Protein AF-A0A520HGW9-F1 (afdb_monomer_lite)

Foldseek 3Di:
DFDFPLVAAEEAEDQDDVVQAWAAPFQLERYTYHHPVQVVQAVLRVVQRVLSVLRHAADPQQECEPVPQAASPRDQQRFYQLVQWPHSPDPQRPVVRGNTGDSNRHDHDPVSVVSSVCVPFDDDPNDTHGGDYDRDDDDDNVVD

pLDDT: mean 91.04, std 9.08, range [51.09, 98.56]

Secondary structure (DSSP, 8-state):
-----TT--EEEEES--GGG--EESSTT-SEEEEEHHHHHH-HHHHHHHHHHHTTPPPPS--B-TTS-SPBTT--TT-B--GGGBSSTTSPTT-TTTT-SB-GGG-B--HHHHHHTTGGG--EETTEE--S---------TT--

Structure (mmCIF, N/CA/C/O backbone):
data_AF-A0A520HGW9-F1
#
_entry.id   AF-A0A520HGW9-F1
#
loop_
_atom_site.group_PDB
_atom_site.id
_atom_site.type_symbol
_atom_site.label_atom_id
_atom_site.label_alt_id
_atom_site.label_comp_id
_atom_site.label_asym_id
_atom_site.label_entity_id
_atom_site.label_seq_id
_atom_site.pdbx_PDB_ins_code
_atom_site.Cartn_x
_atom_site.Cartn_y
_atom_site.Cartn_z
_atom_site.occupancy
_atom_site.B_iso_or_equiv
_atom_site.auth_seq_id
_atom_site.auth_comp_id
_atom_site.auth_asym_id
_atom_site.auth_atom_id
_atom_site.pdbx_PDB_model_num
ATOM 1 N N . MET A 1 1 ? -1.709 7.549 28.392 1.00 51.09 1 MET A N 1
ATOM 2 C CA . MET A 1 1 ? -3.046 7.658 27.777 1.00 51.09 1 MET A CA 1
ATOM 3 C C . MET A 1 1 ? -2.999 6.753 26.566 1.00 51.09 1 MET A C 1
ATOM 5 O O . MET A 1 1 ? -2.109 6.957 25.753 1.00 51.09 1 MET A O 1
ATOM 9 N N . PHE A 1 2 ? -3.803 5.692 26.531 1.00 63.84 2 PHE A N 1
ATOM 10 C CA . PHE A 1 2 ? -3.874 4.838 25.346 1.00 63.84 2 PHE A CA 1
ATOM 11 C C . PHE A 1 2 ? -4.707 5.552 24.291 1.00 63.84 2 PHE A C 1
ATOM 13 O O . PHE A 1 2 ? -5.631 6.290 24.632 1.00 63.84 2 PHE A O 1
ATOM 20 N N . LEU A 1 3 ? -4.324 5.385 23.036 1.00 70.56 3 LEU A N 1
ATOM 21 C CA . LEU A 1 3 ? -5.049 5.922 21.907 1.00 70.56 3 LEU A CA 1
ATOM 22 C C . LEU A 1 3 ? -6.032 4.857 21.410 1.00 70.56 3 LEU A C 1
ATOM 24 O O . LEU A 1 3 ? -5.671 4.008 20.601 1.00 70.56 3 LEU A O 1
ATOM 28 N N . ASP A 1 4 ? -7.254 4.901 21.931 1.00 77.69 4 ASP A N 1
ATOM 29 C CA . ASP A 1 4 ? -8.316 3.914 21.699 1.00 77.69 4 ASP A CA 1
ATOM 30 C C . ASP A 1 4 ? -9.552 4.498 20.988 1.00 77.69 4 ASP A C 1
ATOM 32 O O . ASP A 1 4 ? -10.598 3.853 20.910 1.00 77.69 4 ASP A O 1
ATOM 36 N N . ASP A 1 5 ? -9.442 5.711 20.436 1.00 86.62 5 ASP A N 1
ATOM 37 C CA . ASP A 1 5 ? -10.476 6.290 19.578 1.00 86.62 5 ASP A CA 1
ATOM 38 C C . ASP A 1 5 ? -10.297 5.795 18.128 1.00 86.62 5 ASP A C 1
ATOM 40 O O . ASP A 1 5 ? -9.327 6.179 17.467 1.00 86.62 5 ASP A O 1
ATOM 44 N N . PRO A 1 6 ? -11.227 4.979 17.590 1.00 85.31 6 PRO A N 1
ATOM 45 C CA . PRO A 1 6 ? -11.110 4.403 16.245 1.00 85.31 6 PRO A CA 1
ATOM 46 C C . PRO A 1 6 ? -11.236 5.434 15.123 1.00 85.31 6 PRO A C 1
ATOM 48 O O . PRO A 1 6 ? -10.999 5.112 13.960 1.00 85.31 6 PRO A O 1
ATOM 51 N N . SER A 1 7 ? -11.625 6.670 15.440 1.00 86.94 7 SER A N 1
ATOM 52 C CA . SER A 1 7 ? -11.648 7.765 14.472 1.00 86.94 7 SER A CA 1
ATOM 53 C C . SER A 1 7 ? -10.290 8.447 14.298 1.00 86.94 7 SER A C 1
ATOM 55 O O . SER A 1 7 ? -10.129 9.242 13.369 1.00 86.94 7 SER A O 1
ATOM 57 N N . LEU A 1 8 ? -9.308 8.137 15.153 1.00 90.31 8 LEU A N 1
ATOM 58 C CA . LEU A 1 8 ? -8.013 8.804 15.165 1.00 90.31 8 LEU A CA 1
ATOM 59 C C . LEU A 1 8 ? -6.894 7.880 14.676 1.00 90.31 8 LEU A C 1
ATOM 61 O O . LEU A 1 8 ? -6.710 6.767 15.164 1.00 90.31 8 LEU A O 1
ATOM 65 N N . ASN A 1 9 ? -6.119 8.395 13.723 1.00 90.12 9 ASN A N 1
ATOM 66 C CA . ASN A 1 9 ? -4.975 7.732 13.111 1.00 90.12 9 ASN A CA 1
ATOM 67 C C . ASN A 1 9 ? -3.783 8.691 13.127 1.00 90.12 9 ASN A C 1
ATOM 69 O O . ASN A 1 9 ? -3.933 9.850 12.729 1.00 90.12 9 ASN A O 1
ATOM 73 N N . PHE A 1 10 ? -2.615 8.229 13.574 1.00 91.31 10 PHE A N 1
ATOM 74 C CA . PHE A 1 10 ? -1.443 9.086 13.773 1.00 91.31 10 PHE A CA 1
ATOM 75 C C . PHE A 1 10 ? -0.261 8.546 13.004 1.00 91.31 10 PHE A C 1
ATOM 77 O O . PHE A 1 10 ? 0.300 7.507 13.329 1.00 91.31 10 PHE A O 1
ATOM 84 N N . PHE A 1 11 ? 0.145 9.309 12.003 1.00 91.31 11 PHE A N 1
ATOM 85 C CA . PHE A 1 11 ? 1.276 8.958 11.174 1.00 91.31 11 PHE A CA 1
ATOM 86 C C . PHE A 1 11 ? 2.328 10.046 11.256 1.00 91.31 11 PHE A C 1
ATOM 88 O O . PHE A 1 11 ? 2.035 11.224 11.026 1.00 91.31 11 PHE A O 1
ATOM 95 N N . ARG A 1 12 ? 3.561 9.647 11.565 1.00 90.69 12 ARG A N 1
ATOM 96 C CA . ARG A 1 12 ? 4.712 10.541 11.453 1.00 90.69 12 ARG A CA 1
ATOM 97 C C . ARG A 1 12 ? 5.079 10.676 9.977 1.00 90.69 12 ARG A C 1
ATOM 99 O O . ARG A 1 12 ? 5.111 9.683 9.260 1.00 90.69 12 ARG A O 1
ATOM 106 N N . ILE A 1 13 ? 5.321 11.900 9.512 1.00 90.50 13 ILE A N 1
ATOM 107 C CA . ILE A 1 13 ? 5.742 12.169 8.132 1.00 90.50 13 ILE A CA 1
ATOM 108 C C . ILE A 1 13 ? 7.144 12.757 8.172 1.00 90.50 13 ILE A C 1
ATOM 110 O O . ILE A 1 13 ? 7.328 13.814 8.773 1.00 90.50 13 ILE A O 1
ATOM 114 N N . GLU A 1 14 ? 8.105 12.133 7.491 1.00 88.19 14 GLU A N 1
ATOM 115 C CA . GLU A 1 14 ? 9.450 12.704 7.364 1.00 88.19 14 GLU A CA 1
ATOM 116 C C . GLU A 1 14 ? 10.058 12.520 5.975 1.00 88.19 14 GLU A C 1
ATOM 118 O O . GLU A 1 14 ? 9.581 11.760 5.127 1.00 88.19 14 GLU A O 1
ATOM 123 N N . THR A 1 15 ? 11.135 13.260 5.731 1.00 86.12 15 THR A N 1
ATOM 124 C CA . THR A 1 15 ? 11.916 13.209 4.491 1.00 86.12 15 THR A CA 1
ATOM 125 C C . THR A 1 15 ? 12.855 12.003 4.437 1.00 86.12 15 THR A C 1
ATOM 127 O O . THR A 1 15 ? 13.192 11.544 3.343 1.00 86.12 15 THR A O 1
ATOM 130 N N . TYR A 1 16 ? 13.246 11.457 5.589 1.00 80.50 16 TYR A N 1
ATOM 131 C CA . TYR A 1 16 ? 14.172 10.337 5.707 1.00 80.50 16 TYR A CA 1
ATOM 132 C C . TYR A 1 16 ? 13.571 9.216 6.547 1.00 80.50 16 TYR A C 1
ATOM 134 O O . TYR A 1 16 ? 13.223 9.452 7.688 1.00 80.50 16 TYR A O 1
ATOM 142 N N . ALA A 1 17 ? 13.541 7.999 6.001 1.00 72.62 17 ALA A N 1
ATOM 143 C CA . ALA A 1 17 ? 13.116 6.801 6.713 1.00 72.62 17 ALA A CA 1
ATOM 144 C C . ALA A 1 17 ? 14.092 5.660 6.425 1.00 72.62 17 ALA A C 1
ATOM 146 O O . ALA A 1 17 ? 14.373 5.372 5.253 1.00 72.62 17 ALA A O 1
ATOM 147 N N . HIS A 1 18 ? 14.575 4.975 7.463 1.00 68.69 18 HIS A N 1
ATOM 148 C CA . HIS A 1 18 ? 15.312 3.719 7.306 1.00 68.69 18 HIS A CA 1
ATOM 149 C C . HIS A 1 18 ? 14.520 2.730 6.434 1.00 68.69 18 HIS A C 1
ATOM 151 O O . HIS A 1 18 ? 13.330 2.505 6.635 1.00 68.69 18 HIS A O 1
ATOM 157 N N . GLY A 1 19 ? 15.167 2.177 5.405 1.00 65.38 19 GLY A N 1
ATOM 158 C CA . GLY A 1 19 ? 14.514 1.296 4.429 1.00 65.38 19 GLY A CA 1
ATOM 159 C C . GLY A 1 19 ? 13.718 2.011 3.326 1.00 65.38 19 GLY A C 1
ATOM 160 O O . GLY A 1 19 ? 13.279 1.348 2.393 1.00 65.38 19 GLY A O 1
ATOM 161 N N . ASN A 1 20 ? 13.600 3.347 3.357 1.00 65.75 20 ASN A N 1
ATOM 162 C CA . ASN A 1 20 ? 12.940 4.173 2.332 1.00 65.75 20 ASN A CA 1
ATOM 163 C C . ASN A 1 20 ? 11.441 3.876 2.098 1.00 65.75 20 ASN A C 1
ATOM 165 O O . ASN A 1 20 ? 10.920 4.177 1.018 1.00 65.75 20 ASN A O 1
ATOM 169 N N . ILE A 1 21 ? 10.735 3.324 3.087 1.00 75.75 21 ILE A N 1
ATOM 170 C CA . ILE A 1 21 ? 9.340 2.878 2.948 1.00 75.75 21 ILE A CA 1
ATOM 171 C C . ILE A 1 21 ? 8.396 3.599 3.914 1.00 75.75 21 ILE A C 1
ATOM 173 O O . ILE A 1 21 ? 8.781 3.975 5.015 1.00 75.75 21 ILE A O 1
ATOM 177 N N . SER A 1 22 ? 7.155 3.802 3.468 1.00 85.88 22 SER A N 1
ATOM 178 C CA . SER A 1 22 ? 6.029 4.072 4.372 1.00 85.88 22 SER A CA 1
ATOM 179 C C . SER A 1 22 ? 5.523 2.744 4.932 1.00 85.88 22 SER A C 1
ATOM 181 O O . SER A 1 22 ? 5.659 1.727 4.249 1.00 85.88 22 SER A O 1
ATOM 183 N N . PHE A 1 23 ? 4.990 2.747 6.150 1.00 88.56 23 PHE A N 1
ATOM 184 C CA . PHE A 1 23 ? 4.469 1.548 6.796 1.00 88.56 23 PHE A CA 1
ATOM 185 C C . PHE A 1 23 ? 3.429 1.883 7.869 1.00 88.56 23 PHE A C 1
ATOM 187 O O . PHE A 1 23 ? 3.406 2.981 8.430 1.00 88.56 23 PHE A O 1
ATOM 194 N N . VAL A 1 24 ? 2.610 0.890 8.194 1.00 91.00 24 VAL A N 1
ATOM 195 C CA . VAL A 1 24 ? 1.825 0.823 9.430 1.00 91.00 24 VAL A CA 1
ATOM 196 C C . VAL A 1 24 ? 2.539 -0.117 10.403 1.00 91.00 24 VAL A C 1
ATOM 198 O O . VAL A 1 24 ? 3.155 -1.091 9.970 1.00 91.00 24 VAL A O 1
ATOM 201 N N . ASP A 1 25 ? 2.448 0.145 11.706 1.00 88.19 25 ASP A N 1
ATOM 202 C CA . ASP A 1 25 ? 3.109 -0.649 12.761 1.00 88.19 25 ASP A CA 1
ATOM 203 C C . ASP A 1 25 ? 2.699 -2.125 12.826 1.00 88.19 25 ASP A C 1
ATOM 205 O O . ASP A 1 25 ? 3.368 -2.961 13.435 1.00 88.19 25 ASP A O 1
ATOM 209 N N . GLY A 1 26 ? 1.577 -2.448 12.200 1.00 89.31 26 GLY A N 1
ATOM 210 C CA . GLY A 1 26 ? 1.011 -3.775 12.153 1.00 89.31 26 GLY A CA 1
ATOM 211 C C . GLY A 1 26 ? -0.318 -3.754 11.419 1.00 89.31 26 GLY A C 1
ATOM 212 O O . GLY A 1 26 ? -0.887 -2.702 11.120 1.00 89.31 26 GLY A O 1
ATOM 213 N N . LEU A 1 27 ? -0.827 -4.943 11.120 1.00 92.38 27 LEU A N 1
ATOM 214 C CA . LEU A 1 27 ? -2.149 -5.073 10.534 1.00 92.38 27 LEU A CA 1
ATOM 215 C C . LEU A 1 27 ? -3.205 -4.625 11.550 1.00 92.38 27 LEU A C 1
ATOM 217 O O . LEU A 1 27 ? -3.215 -5.104 12.678 1.00 92.38 27 LEU A O 1
ATOM 221 N N . GLY A 1 28 ? -4.089 -3.717 11.147 1.00 92.00 28 GLY A N 1
ATOM 222 C CA . GLY A 1 28 ? -5.088 -3.126 12.030 1.00 92.00 28 GLY A CA 1
ATOM 223 C C . GLY A 1 28 ? -4.586 -1.918 12.822 1.00 92.00 28 GLY A C 1
ATOM 224 O O . GLY A 1 28 ? -5.399 -1.201 13.378 1.00 92.00 28 GLY A O 1
ATOM 225 N N . CYS A 1 29 ? -3.284 -1.648 12.885 1.00 92.81 29 CYS A N 1
ATOM 226 C CA . CYS A 1 29 ? -2.753 -0.564 13.711 1.00 92.81 29 CYS A CA 1
ATOM 227 C C . CYS A 1 29 ? -3.132 0.832 13.170 1.00 92.81 29 CYS A C 1
ATOM 229 O O . CYS A 1 29 ? -3.173 1.066 11.960 1.00 92.81 29 CYS A O 1
ATOM 231 N N . ASN A 1 30 ? -3.371 1.783 14.077 1.00 91.62 30 ASN A N 1
ATOM 232 C CA . ASN A 1 30 ? -3.724 3.177 13.767 1.00 91.62 30 ASN A CA 1
ATOM 233 C C . ASN A 1 30 ? -2.540 4.150 13.926 1.00 91.62 30 ASN A C 1
ATOM 235 O O . ASN A 1 30 ? -2.723 5.371 13.913 1.00 91.62 30 ASN A O 1
ATOM 239 N N . THR A 1 31 ? -1.328 3.609 14.063 1.00 92.19 31 THR A N 1
ATOM 240 C CA . THR A 1 31 ? -0.066 4.349 14.045 1.00 92.19 31 THR A CA 1
ATOM 241 C C . THR A 1 31 ? 0.875 3.812 12.978 1.00 92.19 31 THR A C 1
ATOM 243 O O . THR A 1 31 ? 0.791 2.652 12.558 1.00 92.19 31 THR A O 1
ATOM 246 N N . GLY A 1 32 ? 1.752 4.686 12.505 1.00 90.75 32 GLY A N 1
ATOM 247 C CA . GLY A 1 32 ? 2.760 4.324 11.533 1.00 90.75 32 GLY A CA 1
ATOM 248 C C . GLY A 1 32 ? 3.539 5.526 11.032 1.00 90.75 32 GLY A C 1
ATOM 249 O O . GLY A 1 32 ? 3.599 6.601 11.642 1.00 90.75 32 GLY A O 1
ATOM 250 N N . TYR A 1 33 ? 4.119 5.338 9.860 1.00 90.75 33 TYR A N 1
ATOM 251 C CA . TYR A 1 33 ? 5.120 6.229 9.324 1.00 90.75 33 TYR A CA 1
ATOM 252 C C . TYR A 1 33 ? 4.943 6.414 7.816 1.00 90.75 33 TYR A C 1
ATOM 254 O O . TYR A 1 33 ? 4.786 5.454 7.060 1.00 90.75 33 TYR A O 1
ATOM 262 N N . PHE A 1 34 ? 5.046 7.654 7.346 1.00 91.50 34 PHE A N 1
ATOM 263 C CA . PHE A 1 34 ? 5.081 7.981 5.927 1.00 91.50 34 PHE A CA 1
ATOM 264 C C . PHE A 1 34 ? 6.385 8.662 5.531 1.00 91.50 34 PHE A C 1
ATOM 266 O O . PHE A 1 34 ? 6.744 9.724 6.042 1.00 91.50 34 PHE A O 1
ATOM 273 N N . LYS A 1 35 ? 7.029 8.121 4.495 1.00 90.06 35 LYS A N 1
ATOM 274 C CA . LYS A 1 35 ? 8.093 8.842 3.798 1.00 90.06 35 LYS A CA 1
ATOM 275 C C . LYS A 1 35 ? 7.473 9.879 2.857 1.00 90.06 35 LYS A C 1
ATOM 277 O O . LYS A 1 35 ? 6.736 9.515 1.936 1.00 90.06 35 LYS A O 1
ATOM 282 N N . LEU A 1 36 ? 7.823 11.153 3.029 1.00 89.88 36 LEU A N 1
ATOM 283 C CA . LEU A 1 36 ? 7.252 12.278 2.281 1.00 89.88 36 LEU A CA 1
ATOM 284 C C . LEU A 1 36 ? 7.324 12.076 0.759 1.00 89.88 36 LEU A C 1
ATOM 286 O O . LEU A 1 36 ? 6.320 12.243 0.071 1.00 89.88 36 LEU A O 1
ATOM 290 N N . ASP A 1 37 ? 8.462 11.623 0.230 1.00 87.69 37 ASP A N 1
ATOM 291 C CA . ASP A 1 37 ? 8.619 11.366 -1.210 1.00 87.69 37 ASP A CA 1
ATOM 292 C C . ASP A 1 37 ? 7.598 10.350 -1.749 1.00 87.69 37 ASP A C 1
ATOM 294 O O . ASP A 1 37 ? 7.113 10.468 -2.874 1.00 87.69 37 ASP A O 1
ATOM 298 N N . ASN A 1 38 ? 7.266 9.325 -0.955 1.00 86.25 38 ASN A N 1
ATOM 299 C CA . ASN A 1 38 ? 6.311 8.290 -1.353 1.00 86.25 38 ASN A CA 1
ATOM 300 C C . ASN A 1 38 ? 4.874 8.825 -1.371 1.00 86.25 38 ASN A C 1
ATOM 302 O O . ASN A 1 38 ? 4.087 8.399 -2.222 1.00 86.25 38 ASN A O 1
ATOM 306 N N . LEU A 1 39 ? 4.547 9.748 -0.459 1.00 86.25 39 LEU A N 1
ATOM 307 C CA . LEU A 1 39 ? 3.263 10.450 -0.433 1.00 86.25 39 LEU A CA 1
ATOM 308 C C . LEU A 1 39 ? 3.118 11.402 -1.621 1.00 86.25 39 LEU A C 1
ATOM 310 O O . LEU A 1 39 ? 2.081 11.415 -2.281 1.00 86.25 39 LEU A O 1
ATOM 314 N N . LEU A 1 40 ? 4.169 12.168 -1.922 1.00 88.19 40 LEU A N 1
ATOM 315 C CA . LEU A 1 40 ? 4.161 13.137 -3.020 1.00 88.19 40 LEU A CA 1
ATOM 316 C C . LEU A 1 40 ? 4.121 12.470 -4.40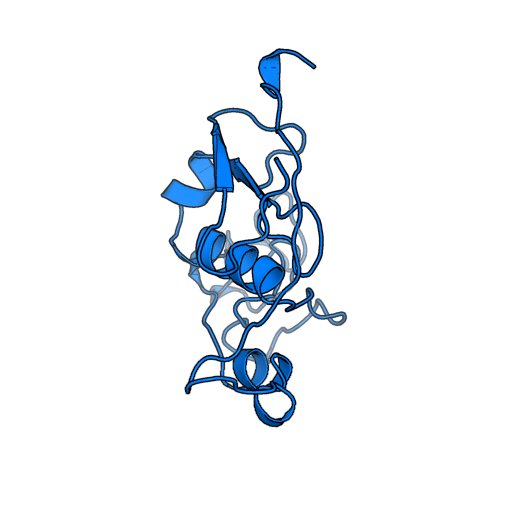2 1.00 88.19 40 LEU A C 1
ATOM 318 O O . LEU A 1 40 ? 3.665 13.082 -5.365 1.00 88.19 40 LEU A O 1
ATOM 322 N N . GLN A 1 41 ? 4.556 11.211 -4.512 1.00 87.62 41 GLN A N 1
ATOM 323 C CA . GLN A 1 41 ? 4.507 10.459 -5.765 1.00 87.62 41 GLN A CA 1
ATOM 324 C C . GLN A 1 41 ? 3.073 10.136 -6.215 1.00 87.62 41 GLN A C 1
ATOM 326 O O . GLN A 1 41 ? 2.781 10.174 -7.412 1.00 87.62 41 GLN A O 1
ATOM 331 N N . THR A 1 42 ? 2.202 9.725 -5.288 1.00 91.69 42 THR A N 1
ATOM 332 C CA . THR A 1 42 ? 0.823 9.313 -5.590 1.00 91.69 42 THR A CA 1
ATOM 333 C C . THR A 1 42 ? -0.005 9.114 -4.318 1.00 91.69 42 THR A C 1
ATOM 335 O O . THR A 1 42 ? 0.488 8.616 -3.306 1.00 91.69 42 THR A O 1
ATOM 338 N N . GLY A 1 43 ? -1.308 9.408 -4.401 1.00 92.19 43 GLY A N 1
ATOM 339 C CA . GLY A 1 43 ? -2.269 9.129 -3.330 1.00 92.19 43 GLY A CA 1
ATOM 340 C C . GLY A 1 43 ? -2.509 7.636 -3.065 1.00 92.19 43 GLY A C 1
ATOM 341 O O . GLY A 1 43 ? -3.044 7.277 -2.020 1.00 92.19 43 GLY A O 1
ATOM 342 N N . SER A 1 44 ? -2.087 6.736 -3.958 1.00 95.12 44 SER A N 1
ATOM 343 C CA . SER A 1 44 ? -2.247 5.294 -3.733 1.00 95.12 44 SER A CA 1
ATOM 344 C C . SER A 1 44 ? -1.338 4.753 -2.622 1.00 95.12 44 SER A C 1
ATOM 346 O O . SER A 1 44 ? -1.604 3.673 -2.104 1.00 95.12 44 SER A O 1
ATOM 348 N N . THR A 1 45 ? -0.257 5.462 -2.266 1.00 93.81 45 THR A N 1
ATOM 349 C CA . THR A 1 45 ? 0.610 5.074 -1.143 1.00 93.81 45 THR A CA 1
ATOM 350 C C . THR A 1 45 ? -0.158 5.191 0.170 1.00 93.81 45 THR A C 1
ATOM 352 O O . THR A 1 45 ? -0.252 4.215 0.901 1.00 93.81 45 THR A O 1
ATOM 355 N N . ILE A 1 46 ? -0.765 6.352 0.446 1.00 93.88 46 ILE A N 1
ATOM 356 C CA . ILE A 1 46 ? -1.530 6.542 1.686 1.00 93.88 46 ILE A CA 1
ATOM 357 C C . ILE A 1 46 ? -2.748 5.620 1.741 1.00 93.88 46 ILE A C 1
ATOM 359 O O . ILE A 1 46 ? -3.040 5.067 2.793 1.00 93.88 46 ILE A O 1
ATOM 363 N N . ALA A 1 47 ? -3.418 5.388 0.609 1.00 95.75 47 ALA A N 1
ATOM 364 C CA . ALA A 1 47 ? -4.536 4.451 0.549 1.00 95.75 47 ALA A CA 1
ATOM 365 C C . ALA A 1 47 ? -4.111 2.998 0.837 1.00 95.75 47 ALA A C 1
ATOM 367 O O . ALA A 1 47 ? -4.863 2.264 1.469 1.00 95.75 47 ALA A O 1
ATOM 368 N N . HIS A 1 48 ? -2.911 2.593 0.410 1.00 97.00 48 HIS A N 1
ATOM 369 C CA . HIS A 1 48 ? -2.345 1.274 0.705 1.00 97.00 48 HIS A CA 1
ATOM 370 C C . HIS A 1 48 ? -2.038 1.100 2.195 1.00 97.00 48 HIS A C 1
ATOM 372 O O . HIS A 1 48 ? -2.484 0.124 2.791 1.00 97.00 48 HIS A O 1
ATOM 378 N N . GLU A 1 49 ? -1.349 2.067 2.811 1.00 94.94 49 GLU A N 1
ATOM 379 C CA . GLU A 1 49 ? -1.078 2.006 4.254 1.00 94.94 49 GLU A CA 1
ATOM 380 C C . GLU A 1 49 ? -2.380 2.083 5.061 1.00 94.94 49 GLU A C 1
ATOM 382 O O . GLU A 1 49 ? -2.590 1.299 5.979 1.00 94.94 49 GLU A O 1
ATOM 387 N N . TYR A 1 50 ? -3.331 2.932 4.665 1.00 95.06 50 TYR A N 1
ATOM 388 C CA . TYR A 1 50 ? -4.643 2.958 5.313 1.00 95.06 50 TYR A CA 1
ATOM 389 C C . TYR A 1 50 ? -5.386 1.619 5.183 1.00 95.06 50 TYR A C 1
ATOM 391 O O . TYR A 1 50 ? -6.085 1.211 6.107 1.00 95.06 50 TYR A O 1
ATOM 399 N N . GLY A 1 51 ? -5.196 0.895 4.075 1.00 96.75 51 GLY A N 1
ATOM 400 C CA . GLY A 1 51 ? -5.653 -0.484 3.920 1.00 96.75 51 GLY A CA 1
ATOM 401 C C . GLY A 1 51 ? -5.125 -1.406 5.024 1.00 96.75 51 GLY A C 1
ATOM 402 O O . GLY A 1 51 ? -5.908 -2.147 5.621 1.00 96.75 51 GLY A O 1
ATOM 403 N N . HIS A 1 52 ? -3.836 -1.310 5.364 1.00 96.62 52 HIS A N 1
ATOM 404 C CA . HIS A 1 52 ? -3.261 -2.035 6.502 1.00 96.62 52 HIS A CA 1
ATOM 405 C C . HIS A 1 52 ? -3.885 -1.617 7.833 1.00 96.62 52 HIS A C 1
ATOM 407 O O . HIS A 1 52 ? -4.232 -2.492 8.626 1.00 96.62 52 HIS A O 1
ATOM 413 N N . THR A 1 53 ? -4.116 -0.321 8.052 1.00 95.12 53 THR A N 1
ATOM 414 C CA . THR A 1 53 ? -4.816 0.188 9.244 1.00 95.12 53 THR A CA 1
ATOM 415 C C . THR A 1 53 ? -6.208 -0.417 9.417 1.00 95.12 53 THR A C 1
ATOM 417 O O . THR A 1 53 ? -6.609 -0.732 10.532 1.00 95.12 53 THR A O 1
ATOM 420 N N . ILE A 1 54 ? -6.940 -0.665 8.329 1.00 95.00 54 ILE A N 1
ATOM 421 C CA . ILE A 1 54 ? -8.263 -1.316 8.382 1.00 95.00 54 ILE A CA 1
ATOM 422 C C . ILE A 1 54 ? -8.200 -2.842 8.206 1.00 95.00 54 ILE A C 1
ATOM 424 O O . ILE A 1 54 ? -9.215 -3.489 7.947 1.00 95.00 54 ILE A O 1
ATOM 428 N N . GLY A 1 55 ? -7.019 -3.438 8.375 1.00 94.69 55 GLY A N 1
ATOM 429 C CA . GLY A 1 55 ? -6.856 -4.885 8.483 1.00 94.69 55 GLY A CA 1
ATOM 430 C C . GLY A 1 55 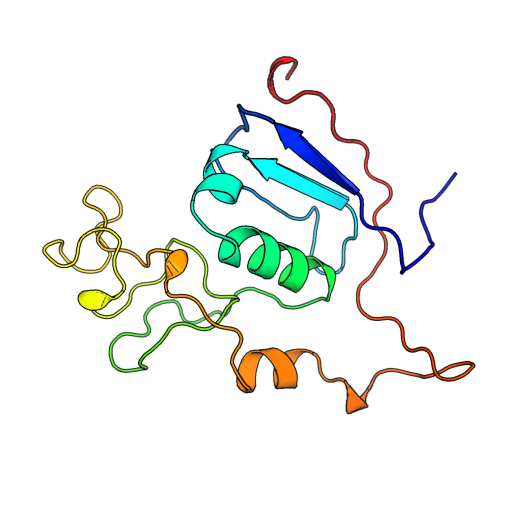? -6.673 -5.635 7.161 1.00 94.69 55 GLY A C 1
ATOM 431 O O . GLY A 1 55 ? -6.791 -6.862 7.149 1.00 94.69 55 GLY A O 1
ATOM 432 N N . LEU A 1 56 ? -6.370 -4.952 6.054 1.00 97.25 56 LEU A N 1
ATOM 433 C CA . LEU A 1 56 ? -6.040 -5.609 4.787 1.00 97.25 56 LEU A CA 1
ATOM 434 C C . LEU A 1 56 ? -4.550 -5.981 4.725 1.00 97.25 56 LEU A C 1
ATOM 436 O O . LEU A 1 56 ? -3.703 -5.096 4.837 1.00 97.25 56 LEU A O 1
ATOM 440 N N . PRO A 1 57 ? -4.184 -7.264 4.557 1.00 96.50 57 PRO A N 1
ATOM 441 C CA . PRO A 1 57 ? -2.793 -7.663 4.357 1.00 96.50 57 PRO A CA 1
ATOM 442 C C . PRO A 1 57 ? -2.362 -7.459 2.897 1.00 96.50 57 PRO A C 1
ATOM 444 O O . PRO A 1 57 ? -3.190 -7.240 2.011 1.00 96.50 57 PRO A O 1
ATOM 447 N N . HIS A 1 58 ? -1.060 -7.584 2.623 1.00 97.19 58 HIS A N 1
ATOM 448 C CA . HIS A 1 58 ? -0.610 -7.817 1.246 1.00 97.19 58 HIS A CA 1
ATOM 449 C C . HIS A 1 58 ? -1.130 -9.172 0.735 1.00 97.19 58 HIS A C 1
ATOM 451 O O . HIS A 1 58 ? -1.234 -10.113 1.525 1.00 97.19 58 HIS A O 1
ATOM 457 N N . PRO A 1 59 ? -1.429 -9.306 -0.570 1.00 96.62 59 PRO A N 1
ATOM 458 C CA . PRO A 1 59 ? -1.681 -10.604 -1.194 1.00 96.62 59 PRO A CA 1
ATOM 459 C C . PRO A 1 59 ? -0.435 -11.504 -1.193 1.00 96.62 59 PRO A C 1
ATOM 461 O O . PRO A 1 59 ? 0.681 -11.013 -1.354 1.00 96.62 59 PRO A O 1
ATOM 464 N N . ASP A 1 60 ? -0.629 -12.824 -1.108 1.00 96.06 60 ASP A N 1
ATOM 465 C CA . ASP A 1 60 ? 0.473 -13.805 -1.129 1.00 96.06 60 ASP A CA 1
ATOM 466 C C . ASP A 1 60 ? 1.072 -14.016 -2.533 1.00 96.06 60 ASP A C 1
ATOM 468 O O . ASP A 1 60 ? 2.261 -14.296 -2.690 1.00 96.06 60 ASP A O 1
ATOM 472 N N . ILE A 1 61 ? 0.245 -13.907 -3.578 1.00 96.81 61 ILE A N 1
ATOM 473 C CA . ILE A 1 61 ? 0.667 -14.100 -4.970 1.00 96.81 61 ILE A CA 1
ATOM 474 C C . ILE A 1 61 ? 1.123 -12.755 -5.520 1.00 96.81 61 ILE A C 1
ATOM 476 O O . ILE A 1 61 ? 0.299 -11.879 -5.733 1.00 96.81 61 ILE A O 1
ATOM 480 N N . LEU A 1 62 ? 2.422 -12.597 -5.777 1.00 97.81 62 LEU A N 1
ATOM 481 C CA . LEU A 1 62 ? 3.006 -11.319 -6.209 1.00 97.81 62 LEU A CA 1
ATOM 482 C C . LEU A 1 62 ? 3.386 -11.258 -7.694 1.00 97.81 62 LEU A C 1
ATOM 484 O O . LEU A 1 62 ? 3.881 -10.228 -8.137 1.00 97.81 62 LEU A O 1
ATOM 488 N N . ASP A 1 63 ? 3.157 -12.316 -8.471 1.00 98.25 63 ASP A N 1
ATOM 489 C CA . ASP A 1 63 ? 3.203 -12.253 -9.937 1.00 98.25 63 ASP A CA 1
ATOM 490 C C . ASP A 1 63 ? 1.782 -12.315 -10.482 1.00 98.25 63 ASP A C 1
ATOM 492 O O . ASP A 1 63 ? 1.103 -13.335 -10.365 1.00 98.25 63 ASP A O 1
ATOM 496 N N . VAL A 1 64 ? 1.326 -11.190 -11.029 1.00 97.62 64 VAL A N 1
ATOM 497 C CA . VAL A 1 64 ? -0.063 -10.981 -11.457 1.00 97.62 64 VAL A CA 1
ATOM 498 C C . VAL A 1 64 ? -0.152 -10.463 -12.888 1.00 97.62 64 VAL A C 1
ATOM 500 O O . VAL A 1 64 ? -1.124 -9.812 -13.273 1.00 97.62 64 VAL A O 1
ATOM 503 N N . ARG A 1 65 ? 0.867 -10.748 -13.702 1.00 98.31 65 ARG A N 1
ATOM 504 C CA . ARG A 1 65 ? 0.823 -10.485 -15.147 1.00 98.31 65 ARG A CA 1
ATOM 505 C C . ARG A 1 65 ? -0.399 -11.150 -15.785 1.00 98.31 65 ARG A C 1
ATOM 507 O O . ARG A 1 65 ? -0.733 -12.287 -15.459 1.00 98.31 65 ARG A O 1
ATOM 514 N N . GLY A 1 66 ? -1.065 -10.440 -16.692 1.00 97.62 66 GLY A N 1
ATOM 515 C CA . GLY A 1 66 ? -2.309 -10.873 -17.331 1.00 97.62 66 GLY A CA 1
ATOM 516 C C . GLY A 1 66 ? -3.577 -10.670 -16.492 1.00 97.62 66 GLY A C 1
ATOM 517 O O . GLY A 1 66 ? -4.672 -10.875 -17.014 1.00 97.62 66 GLY A O 1
ATOM 518 N N . SER A 1 67 ? -3.461 -10.231 -15.234 1.00 95.38 67 SER A N 1
ATOM 519 C CA . SER A 1 67 ? -4.610 -9.995 -14.342 1.00 95.38 67 SER A CA 1
ATOM 520 C C . SER A 1 67 ? -5.181 -8.576 -14.440 1.00 95.38 67 SER A C 1
ATOM 522 O O . SER A 1 67 ? -6.186 -8.271 -13.801 1.00 95.38 67 SER A O 1
ATOM 524 N N . GLY A 1 68 ? -4.572 -7.701 -15.247 1.00 95.62 68 GLY A N 1
ATOM 525 C CA . GLY A 1 68 ? -5.012 -6.320 -15.430 1.00 95.62 68 GLY A CA 1
ATOM 526 C C . GLY A 1 68 ? -4.464 -5.364 -14.368 1.00 95.62 68 GLY A C 1
ATOM 527 O O . GLY A 1 68 ? -3.295 -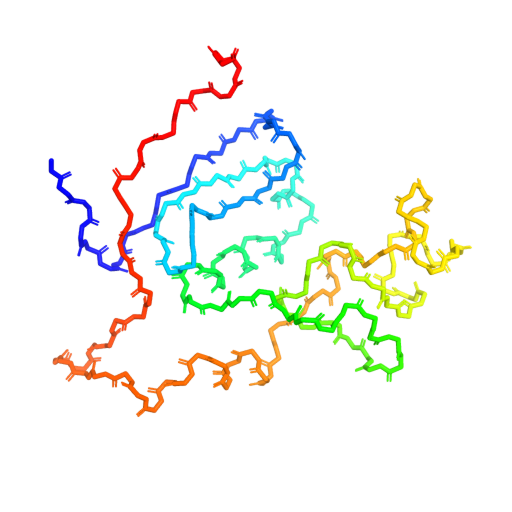5.434 -13.995 1.00 95.62 68 GLY A O 1
ATOM 528 N N . ILE A 1 69 ? -5.294 -4.410 -13.938 1.00 97.00 69 ILE A N 1
ATOM 529 C CA . ILE A 1 69 ? -4.891 -3.351 -13.003 1.00 97.00 69 ILE A CA 1
ATOM 530 C C . ILE A 1 69 ? -4.616 -3.966 -11.619 1.00 97.00 69 ILE A C 1
ATOM 532 O O . ILE A 1 69 ? -5.469 -4.693 -11.110 1.00 97.00 69 ILE A O 1
ATOM 536 N N . PRO A 1 70 ? -3.472 -3.672 -10.973 1.00 97.19 70 PRO A N 1
ATOM 537 C CA . PRO A 1 70 ? -3.189 -4.186 -9.638 1.00 97.19 70 PRO A CA 1
ATOM 538 C C . PRO A 1 70 ? -4.114 -3.556 -8.582 1.00 97.19 70 PRO A C 1
ATOM 540 O O . PRO A 1 70 ? -4.330 -2.342 -8.565 1.00 97.19 70 PRO A O 1
ATOM 543 N N . GLY A 1 71 ? -4.616 -4.382 -7.663 1.00 98.06 71 GLY A N 1
ATOM 544 C CA . GLY A 1 71 ? -5.363 -3.941 -6.479 1.00 98.06 71 GLY A CA 1
ATOM 545 C C . GLY A 1 71 ? -4.544 -3.074 -5.515 1.00 98.06 71 GLY A C 1
ATOM 546 O O . GLY A 1 71 ? -3.307 -3.022 -5.580 1.00 98.06 71 GLY A O 1
ATOM 547 N N . ILE A 1 72 ? -5.225 -2.388 -4.594 1.00 98.25 72 ILE A N 1
ATOM 548 C CA . ILE A 1 72 ? -4.595 -1.357 -3.754 1.00 98.25 72 ILE A CA 1
ATOM 549 C C . ILE A 1 72 ? -3.567 -1.945 -2.791 1.00 98.25 72 ILE A C 1
ATOM 551 O O . ILE A 1 72 ? -2.586 -1.278 -2.459 1.00 98.25 72 ILE A O 1
ATOM 555 N N . MET A 1 73 ? -3.738 -3.211 -2.407 1.00 98.12 73 MET A N 1
ATOM 556 C CA . MET A 1 73 ? -2.899 -3.887 -1.421 1.00 98.12 73 MET A CA 1
ATOM 557 C C . MET A 1 73 ? -1.660 -4.579 -1.995 1.00 98.12 73 MET A C 1
ATOM 559 O O . MET A 1 73 ? -0.863 -5.113 -1.231 1.00 98.12 73 MET A O 1
ATOM 563 N N . TYR A 1 74 ? -1.422 -4.554 -3.308 1.00 97.88 74 TYR A N 1
ATOM 564 C CA . TYR A 1 74 ? -0.189 -5.126 -3.862 1.00 97.88 74 TYR A CA 1
ATOM 565 C C . TYR A 1 74 ? 1.039 -4.291 -3.473 1.00 97.88 74 TYR A C 1
ATOM 567 O O . TYR A 1 74 ? 1.039 -3.087 -3.728 1.00 97.88 74 TYR A O 1
ATOM 575 N N . PRO A 1 75 ? 2.122 -4.857 -2.910 1.00 95.81 75 PRO A N 1
ATOM 576 C CA . PRO A 1 75 ? 3.342 -4.113 -2.581 1.00 95.81 75 PRO A CA 1
ATOM 577 C C . PRO A 1 75 ? 4.137 -3.693 -3.833 1.00 95.81 75 PRO A C 1
ATOM 579 O O . PRO A 1 75 ? 3.916 -4.200 -4.932 1.00 95.81 75 PRO A O 1
ATOM 582 N N . ARG A 1 76 ? 5.093 -2.759 -3.689 1.00 95.00 76 ARG A N 1
ATOM 583 C CA . ARG A 1 76 ? 5.924 -2.233 -4.806 1.00 95.00 76 ARG A CA 1
ATOM 584 C C . ARG A 1 76 ? 6.739 -3.314 -5.537 1.00 95.00 76 ARG A C 1
ATOM 586 O O . ARG A 1 76 ? 7.119 -3.106 -6.685 1.00 95.00 76 ARG A O 1
ATOM 593 N N . GLY A 1 77 ? 7.010 -4.442 -4.878 1.00 95.75 77 GLY A N 1
ATOM 594 C CA . GLY A 1 77 ? 7.734 -5.587 -5.440 1.00 95.75 77 GLY A CA 1
ATOM 595 C C . GLY A 1 77 ? 6.903 -6.494 -6.354 1.00 95.75 77 GLY A C 1
ATOM 596 O O . GLY A 1 77 ? 7.449 -7.440 -6.907 1.00 95.75 77 GLY A O 1
ATOM 597 N N . THR A 1 78 ? 5.607 -6.219 -6.522 1.00 98.19 78 THR A N 1
ATOM 598 C CA . THR A 1 78 ? 4.707 -7.026 -7.361 1.00 98.19 78 THR A CA 1
ATOM 599 C C . THR A 1 78 ? 5.146 -6.994 -8.828 1.00 98.19 78 THR A C 1
ATOM 601 O O . THR A 1 78 ? 5.461 -5.929 -9.371 1.00 98.19 78 THR A O 1
ATOM 604 N N . ILE A 1 79 ? 5.145 -8.158 -9.473 1.00 98.56 79 ILE A N 1
ATOM 605 C CA . ILE A 1 79 ? 5.386 -8.339 -10.902 1.00 98.56 79 ILE A CA 1
ATOM 606 C C . ILE A 1 79 ? 4.051 -8.171 -11.636 1.00 98.56 79 ILE A C 1
ATOM 608 O O . ILE A 1 79 ? 3.070 -8.851 -11.343 1.00 98.56 79 ILE A O 1
ATOM 612 N N . VAL A 1 80 ? 4.017 -7.238 -12.583 1.00 98.56 80 VAL A N 1
ATOM 613 C CA . VAL A 1 80 ? 2.818 -6.809 -13.318 1.00 98.56 80 VAL A CA 1
ATOM 614 C C . VAL A 1 80 ? 3.125 -6.712 -14.806 1.00 98.56 80 VAL A C 1
ATOM 616 O O . VAL A 1 80 ? 4.283 -6.796 -15.214 1.00 98.56 80 VAL A O 1
ATOM 619 N N . ASP A 1 81 ? 2.095 -6.530 -15.631 1.00 98.56 81 ASP A N 1
ATOM 620 C CA . ASP A 1 81 ? 2.299 -6.269 -17.054 1.00 98.56 81 ASP A CA 1
ATOM 621 C C . ASP A 1 81 ? 3.092 -4.972 -17.270 1.00 98.56 81 ASP A C 1
ATOM 623 O O . ASP A 1 81 ? 2.955 -4.007 -16.514 1.00 98.56 81 ASP A O 1
ATOM 627 N N . ALA A 1 82 ? 3.894 -4.933 -18.339 1.00 98.31 82 ALA A N 1
ATOM 628 C CA . ALA A 1 82 ? 4.796 -3.826 -18.664 1.00 98.31 82 ALA A CA 1
ATOM 629 C C . ALA A 1 82 ? 4.179 -2.414 -18.515 1.00 98.31 82 ALA A C 1
ATOM 631 O O . ALA A 1 82 ? 4.829 -1.557 -17.913 1.00 98.31 82 ALA A O 1
ATOM 632 N N . PRO A 1 83 ? 2.932 -2.135 -18.960 1.00 98.31 83 PRO A N 1
ATOM 633 C CA . PRO A 1 83 ? 2.322 -0.810 -18.803 1.00 98.31 83 PRO A CA 1
ATOM 634 C C . PRO A 1 83 ? 2.168 -0.334 -17.351 1.00 98.31 83 PRO A C 1
ATOM 636 O O . PRO A 1 83 ? 2.023 0.867 -17.125 1.00 98.31 83 PRO A O 1
ATOM 639 N N . PHE A 1 84 ? 2.194 -1.253 -16.382 1.00 98.44 84 PHE A N 1
ATOM 640 C CA . PHE A 1 84 ? 2.030 -0.970 -14.957 1.00 98.44 84 PHE A CA 1
ATOM 641 C C . PHE A 1 84 ? 3.356 -0.952 -14.177 1.00 98.44 84 PHE A C 1
ATOM 643 O O . PHE A 1 84 ? 3.357 -0.704 -12.968 1.00 98.44 84 PHE A O 1
ATOM 650 N N . GLN A 1 85 ? 4.490 -1.198 -14.838 1.00 98.38 85 GLN A N 1
ATOM 651 C CA . GLN A 1 85 ? 5.823 -1.129 -14.231 1.00 98.38 85 GLN A CA 1
ATOM 652 C C . GLN A 1 85 ? 6.287 0.330 -14.042 1.00 98.38 85 GLN A C 1
ATOM 654 O O . GLN A 1 85 ? 5.753 1.249 -14.670 1.00 98.38 85 GLN A O 1
ATOM 659 N N . TYR A 1 86 ? 7.313 0.569 -13.214 1.00 96.88 86 TYR A N 1
ATOM 660 C CA . TYR A 1 86 ? 7.994 1.880 -13.191 1.00 96.88 86 TYR A CA 1
ATOM 661 C C . TYR A 1 86 ? 8.629 2.204 -14.544 1.00 96.88 86 TYR A C 1
ATOM 663 O O . TYR A 1 86 ? 8.590 3.350 -14.990 1.00 96.88 86 TYR A O 1
ATOM 671 N N . ASN A 1 87 ? 9.181 1.182 -15.194 1.00 98.12 87 ASN A N 1
ATOM 672 C CA . ASN A 1 87 ? 9.746 1.241 -16.529 1.00 98.12 87 ASN A CA 1
ATOM 673 C C . ASN A 1 87 ? 9.114 0.138 -17.395 1.00 98.12 87 ASN A C 1
ATOM 675 O O . ASN A 1 87 ? 9.454 -1.036 -17.223 1.00 98.12 87 ASN A O 1
ATOM 679 N N . PRO A 1 88 ? 8.221 0.478 -18.341 1.00 98.06 88 PRO A N 1
ATOM 680 C CA . PRO A 1 88 ? 7.599 -0.508 -19.227 1.00 98.06 88 PRO A CA 1
ATOM 681 C C . PRO A 1 88 ? 8.574 -1.263 -20.138 1.00 98.06 88 PRO A C 1
ATOM 683 O O . PRO A 1 88 ? 8.231 -2.326 -20.644 1.00 98.06 88 PRO A O 1
ATOM 686 N N . SER A 1 89 ? 9.783 -0.739 -20.347 1.00 98.25 89 SER A N 1
ATOM 687 C CA . SER A 1 89 ? 10.819 -1.394 -21.155 1.00 98.25 89 SER A CA 1
ATOM 688 C C . SER A 1 89 ? 11.737 -2.311 -20.337 1.00 98.25 89 SER A C 1
ATOM 690 O O . SER A 1 89 ? 12.578 -2.992 -20.919 1.00 98.25 89 SER A O 1
ATOM 692 N N . ALA A 1 90 ? 11.624 -2.318 -19.004 1.00 98.25 90 ALA A N 1
ATOM 693 C CA . ALA A 1 90 ? 12.421 -3.190 -18.145 1.00 98.25 90 ALA A CA 1
ATOM 694 C C . ALA A 1 90 ? 11.882 -4.626 -18.142 1.00 98.25 90 ALA A C 1
ATOM 696 O O . ALA A 1 90 ? 10.680 -4.861 -18.293 1.00 98.25 90 ALA A O 1
ATOM 697 N N . GLN A 1 91 ? 12.776 -5.587 -17.905 1.00 98.12 91 GLN A N 1
ATOM 698 C CA . GLN A 1 91 ? 12.382 -6.971 -17.672 1.00 98.12 91 GLN A CA 1
ATOM 699 C C . GLN A 1 91 ? 11.531 -7.066 -16.398 1.00 98.12 91 GLN A C 1
ATOM 701 O O . GLN A 1 91 ? 11.906 -6.540 -15.353 1.00 98.12 91 GLN A O 1
ATOM 706 N N . ALA A 1 92 ? 10.404 -7.772 -16.477 1.00 97.81 92 ALA A N 1
ATOM 707 C CA . ALA A 1 92 ? 9.536 -8.032 -15.334 1.00 97.81 92 ALA A CA 1
ATOM 708 C C . ALA A 1 92 ? 10.322 -8.625 -14.145 1.00 97.81 92 ALA A C 1
ATOM 710 O O . ALA A 1 92 ? 11.065 -9.597 -14.303 1.00 97.81 92 ALA A O 1
ATOM 711 N N . GLY A 1 93 ? 10.157 -8.027 -12.963 1.00 96.25 93 GLY A N 1
ATOM 712 C CA . GLY A 1 93 ? 10.858 -8.401 -11.729 1.00 96.25 93 GLY A CA 1
ATOM 713 C C . GLY A 1 93 ? 12.237 -7.759 -11.532 1.00 96.25 93 GLY A C 1
ATOM 714 O O . GLY A 1 93 ? 12.785 -7.852 -10.435 1.00 96.25 93 GLY A O 1
ATOM 715 N N . ASP A 1 94 ? 12.792 -7.064 -12.530 1.00 97.38 94 ASP A N 1
ATOM 716 C CA . ASP A 1 94 ? 14.043 -6.314 -12.376 1.00 97.38 94 ASP A CA 1
ATOM 717 C C . ASP A 1 94 ? 13.804 -5.014 -11.594 1.00 97.38 94 ASP A C 1
ATOM 719 O O . ASP A 1 94 ? 13.589 -3.939 -12.159 1.00 97.38 94 ASP A O 1
ATOM 723 N N . SER A 1 95 ? 13.831 -5.107 -10.267 1.00 93.19 95 SER A N 1
ATOM 724 C CA . SER A 1 95 ? 13.605 -3.966 -9.375 1.00 93.19 95 SER A CA 1
ATOM 725 C C . SER A 1 95 ? 14.632 -2.844 -9.554 1.00 93.19 95 SER A C 1
ATOM 727 O O . SER A 1 95 ? 14.301 -1.684 -9.312 1.00 93.19 95 SER A O 1
ATOM 729 N N . THR A 1 96 ? 15.841 -3.151 -10.034 1.00 94.75 96 THR A N 1
ATOM 730 C CA . THR A 1 96 ? 16.901 -2.152 -10.243 1.00 94.75 96 THR A CA 1
ATOM 731 C C . THR A 1 96 ? 16.648 -1.266 -11.457 1.00 94.75 96 THR A C 1
ATOM 733 O O . THR A 1 96 ? 16.998 -0.087 -11.434 1.00 94.75 96 THR A O 1
ATOM 736 N N . ASN A 1 97 ? 15.970 -1.798 -12.478 1.00 96.69 97 ASN A N 1
ATOM 737 C CA . ASN A 1 97 ? 15.618 -1.064 -13.695 1.00 96.69 97 ASN A CA 1
ATOM 738 C C . ASN A 1 97 ? 14.139 -0.654 -13.762 1.00 96.69 97 ASN A C 1
ATOM 740 O O . ASN A 1 97 ? 13.694 -0.125 -14.784 1.00 96.69 97 ASN A O 1
ATOM 744 N N . GLY A 1 98 ? 13.377 -0.867 -12.684 1.00 97.38 98 GLY A N 1
ATOM 745 C CA . GLY A 1 98 ? 11.969 -0.480 -12.593 1.00 97.38 98 GLY A CA 1
ATOM 746 C C . GLY A 1 98 ? 10.989 -1.492 -13.194 1.00 97.38 98 GLY A C 1
ATOM 747 O O . GLY A 1 98 ? 9.884 -1.112 -13.571 1.00 97.38 98 GLY A O 1
ATOM 748 N N . GLY A 1 99 ? 11.371 -2.764 -13.273 1.00 98.19 99 GLY A N 1
ATOM 749 C CA . GLY A 1 99 ? 10.565 -3.890 -13.751 1.00 98.19 99 GLY A CA 1
ATOM 750 C C . GLY A 1 99 ? 9.497 -4.396 -12.776 1.00 98.19 99 GLY A C 1
ATOM 751 O O . GLY A 1 99 ? 8.910 -5.451 -13.002 1.00 98.19 99 GLY A O 1
ATOM 752 N N . THR A 1 100 ? 9.245 -3.684 -11.676 1.00 97.88 100 THR A N 1
ATOM 753 C CA . THR A 1 100 ? 8.160 -3.986 -10.730 1.00 97.88 100 THR A CA 1
ATOM 754 C C . THR A 1 100 ? 7.079 -2.913 -10.780 1.00 97.88 100 THR A C 1
ATOM 756 O O . THR A 1 100 ? 7.247 -1.848 -11.383 1.00 97.88 100 THR A O 1
ATOM 759 N N . MET A 1 101 ? 5.940 -3.203 -10.163 1.00 97.56 101 MET A N 1
ATOM 760 C CA . MET A 1 101 ? 4.749 -2.364 -10.195 1.00 97.56 101 MET A CA 1
ATOM 761 C C . MET A 1 101 ? 4.992 -0.939 -9.676 1.00 97.56 101 MET A C 1
ATOM 763 O O . MET A 1 101 ? 5.432 -0.723 -8.543 1.00 97.56 101 MET A O 1
ATOM 767 N N . HIS A 1 102 ? 4.575 0.045 -10.473 1.00 97.19 102 HIS A N 1
ATOM 768 C CA . HIS A 1 102 ? 4.510 1.440 -10.063 1.00 97.19 102 HIS A CA 1
ATOM 769 C C . HIS A 1 102 ? 3.199 1.713 -9.297 1.00 97.19 102 HIS A C 1
ATOM 771 O O . HIS A 1 102 ? 2.116 1.566 -9.867 1.00 97.19 102 HIS A O 1
ATOM 777 N N . PRO A 1 103 ? 3.243 2.208 -8.041 1.00 95.81 103 PRO A N 1
ATOM 778 C CA . PRO A 1 103 ? 2.048 2.354 -7.205 1.00 95.81 103 PRO A CA 1
ATOM 779 C C . PRO A 1 103 ? 0.944 3.223 -7.776 1.00 95.81 103 PRO A C 1
ATOM 781 O O . PRO A 1 103 ? -0.213 2.957 -7.491 1.00 95.81 103 PRO A O 1
ATOM 784 N N . ARG A 1 104 ? 1.277 4.201 -8.626 1.00 96.31 104 ARG A N 1
ATOM 785 C CA . ARG A 1 104 ? 0.300 5.108 -9.237 1.00 96.31 104 ARG A CA 1
ATOM 786 C C . ARG A 1 104 ? -0.805 4.389 -10.017 1.00 96.31 104 ARG A C 1
ATOM 788 O O . ARG A 1 104 ? -1.824 5.002 -10.302 1.00 96.31 104 ARG A O 1
ATOM 795 N N . PHE A 1 105 ? -0.563 3.142 -10.423 1.00 97.31 105 PHE A N 1
ATOM 796 C CA . PHE A 1 105 ? -1.518 2.332 -11.171 1.00 97.31 105 PHE A CA 1
ATOM 797 C C . PHE A 1 105 ? -2.420 1.478 -10.285 1.00 97.31 105 PHE A C 1
ATOM 799 O O . PHE A 1 105 ? -3.369 0.900 -10.801 1.00 97.31 105 PHE A O 1
ATOM 806 N N . ARG A 1 106 ? -2.152 1.391 -8.978 1.00 97.00 106 ARG A N 1
ATOM 807 C CA . ARG A 1 106 ? -3.021 0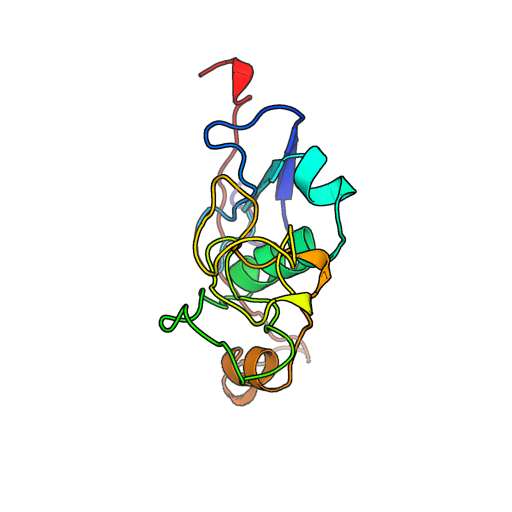.671 -8.051 1.00 97.00 106 ARG A CA 1
ATOM 808 C C . ARG A 1 106 ? -4.406 1.302 -8.003 1.00 97.00 106 ARG A C 1
ATOM 810 O O . ARG A 1 106 ? -4.533 2.528 -8.019 1.00 97.00 106 ARG A O 1
ATOM 817 N N . GLN A 1 107 ? -5.425 0.469 -7.849 1.00 97.31 107 GLN A N 1
ATOM 818 C CA . GLN A 1 107 ? -6.797 0.909 -7.606 1.00 97.31 107 GLN A CA 1
ATOM 819 C C . GLN A 1 107 ? -7.428 0.086 -6.491 1.00 97.31 107 GLN A C 1
ATOM 821 O O . GLN A 1 107 ? -7.062 -1.064 -6.294 1.00 97.31 107 GLN A O 1
ATOM 826 N N . VAL A 1 108 ? -8.383 0.674 -5.770 1.00 97.38 108 VAL A N 1
ATOM 827 C CA . VAL A 1 108 ? -9.246 -0.101 -4.871 1.00 97.38 108 VAL A CA 1
ATOM 828 C C . VAL A 1 108 ? -10.195 -0.916 -5.740 1.00 97.38 108 VAL A C 1
ATOM 830 O O . VAL A 1 108 ? -10.998 -0.339 -6.478 1.00 97.38 108 VAL A O 1
ATOM 833 N N . LEU A 1 109 ? -10.090 -2.239 -5.664 1.00 96.69 109 LEU A N 1
ATOM 834 C CA . LEU A 1 109 ? -10.935 -3.164 -6.412 1.00 96.69 109 LEU A CA 1
ATOM 835 C C . LEU A 1 109 ? -12.018 -3.774 -5.515 1.00 96.69 109 LEU A C 1
ATOM 837 O O . LEU A 1 109 ? -12.004 -3.641 -4.288 1.00 96.69 109 LEU A O 1
ATOM 841 N N . ALA A 1 110 ? -12.990 -4.449 -6.129 1.00 96.44 110 ALA A N 1
ATOM 842 C CA . ALA A 1 110 ? -14.078 -5.089 -5.392 1.00 96.44 110 ALA A CA 1
ATOM 843 C C . ALA A 1 110 ? -13.556 -6.180 -4.442 1.00 96.44 110 ALA A C 1
ATOM 845 O O . ALA A 1 110 ? -14.105 -6.369 -3.357 1.00 96.44 110 ALA A O 1
ATOM 846 N N . GLU A 1 111 ? -12.484 -6.867 -4.830 1.00 95.06 111 GLU A N 1
ATOM 847 C CA . GLU A 1 111 ? -11.812 -7.896 -4.042 1.00 95.06 111 GLU A CA 1
ATOM 848 C C . GLU A 1 111 ? -11.220 -7.310 -2.752 1.00 95.06 111 GLU A C 1
ATOM 850 O O . GLU A 1 111 ? -11.399 -7.900 -1.686 1.00 95.06 111 GLU A O 1
ATOM 855 N N . ASP A 1 112 ? -10.615 -6.116 -2.815 1.00 96.69 112 ASP A N 1
ATOM 856 C CA . ASP A 1 112 ? -10.090 -5.414 -1.634 1.00 96.69 112 ASP A CA 1
ATOM 857 C C . ASP A 1 112 ? -11.221 -5.130 -0.624 1.00 96.69 112 ASP A C 1
ATOM 859 O O . ASP A 1 112 ? -11.080 -5.364 0.576 1.00 96.69 112 ASP A O 1
ATOM 863 N N . ILE A 1 113 ? -12.395 -4.705 -1.111 1.00 95.69 113 ILE A N 1
ATOM 864 C CA . ILE A 1 113 ? -13.578 -4.442 -0.271 1.00 95.69 113 ILE A CA 1
ATOM 865 C C . ILE A 1 113 ? -14.127 -5.743 0.332 1.00 95.69 113 ILE A C 1
ATOM 867 O O . ILE A 1 113 ? -14.524 -5.776 1.500 1.00 95.69 113 ILE A O 1
ATOM 871 N N . GLN A 1 114 ? -14.154 -6.831 -0.439 1.00 96.50 114 GLN A N 1
ATOM 872 C CA . GLN A 1 114 ? -14.616 -8.134 0.050 1.00 96.50 114 GLN A CA 1
ATOM 873 C C . GLN A 1 114 ? -13.716 -8.677 1.168 1.00 96.50 114 GLN A C 1
ATOM 875 O O . GLN A 1 114 ? -14.225 -9.270 2.128 1.00 96.50 114 GLN A O 1
ATOM 880 N N . LEU A 1 115 ? -12.403 -8.437 1.086 1.00 95.88 115 LEU A N 1
ATOM 881 C CA . LEU A 1 115 ? -11.429 -8.861 2.095 1.00 95.88 115 LEU A CA 1
ATOM 882 C C . LEU A 1 115 ? -11.630 -8.186 3.458 1.00 95.88 115 LEU A C 1
ATOM 884 O O . LEU A 1 115 ? -11.335 -8.817 4.474 1.00 95.88 115 LEU A O 1
ATOM 888 N N . LEU A 1 116 ? -12.235 -6.992 3.503 1.00 94.62 116 LEU A N 1
ATOM 889 C CA . LEU A 1 116 ? -12.633 -6.338 4.760 1.00 94.62 116 LEU A CA 1
ATOM 890 C C . LEU A 1 116 ? -13.694 -7.129 5.534 1.00 94.62 116 LEU A C 1
ATOM 892 O O . LEU A 1 116 ? -13.898 -6.892 6.723 1.00 94.62 116 LEU A O 1
ATOM 896 N N . LYS A 1 117 ? -14.403 -8.057 4.871 1.00 94.75 117 LYS A N 1
ATOM 897 C CA . LYS A 1 117 ? -15.437 -8.910 5.478 1.00 94.75 117 LYS A CA 1
ATOM 898 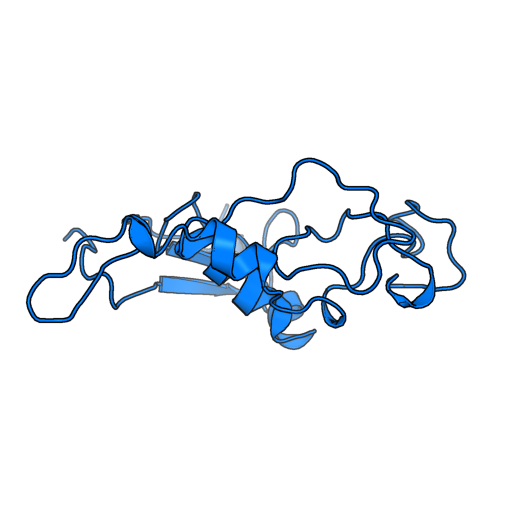C C . LYS A 1 117 ? -16.452 -8.096 6.290 1.00 94.75 117 LYS A C 1
ATOM 900 O O . LYS A 1 117 ? -16.853 -8.510 7.374 1.00 94.75 117 LYS A O 1
ATOM 905 N N . LEU A 1 118 ? -16.913 -6.971 5.734 1.00 93.31 118 LEU A N 1
ATOM 906 C CA . LEU A 1 118 ? -17.798 -6.008 6.411 1.00 93.31 118 LEU A CA 1
ATOM 907 C C . LEU A 1 118 ? -19.069 -6.635 7.008 1.00 93.31 118 LEU A C 1
ATOM 909 O O . LEU A 1 118 ? -19.573 -6.165 8.020 1.00 93.31 118 LEU A O 1
ATOM 913 N N . HIS A 1 119 ? -19.550 -7.746 6.442 1.00 93.75 119 HIS A N 1
ATOM 914 C CA . HIS A 1 119 ? -20.666 -8.536 6.979 1.00 93.75 119 HIS A CA 1
ATOM 915 C C . HIS A 1 119 ? -20.416 -9.128 8.382 1.00 93.75 119 HIS A C 1
ATOM 917 O O . HIS A 1 119 ? -21.348 -9.635 9.000 1.00 93.75 119 HIS A O 1
ATOM 923 N N . ARG A 1 120 ? -19.170 -9.113 8.871 1.00 93.31 120 ARG A N 1
ATOM 924 C CA . ARG A 1 120 ? -18.773 -9.577 10.211 1.00 93.31 120 ARG A CA 1
ATOM 925 C C . ARG A 1 120 ? -18.628 -8.441 11.220 1.00 93.31 120 ARG A C 1
ATOM 927 O O . ARG A 1 120 ? -18.395 -8.714 12.393 1.00 93.31 120 ARG A O 1
ATOM 934 N N . VAL A 1 121 ? -18.720 -7.189 10.774 1.00 93.94 121 VAL A N 1
ATOM 935 C CA . VAL A 1 121 ? -18.552 -6.024 11.642 1.00 93.94 121 VAL A CA 1
ATOM 936 C C . VAL A 1 121 ? -19.806 -5.858 12.491 1.00 93.94 121 VAL A C 1
ATOM 938 O O . VAL A 1 121 ? -20.919 -5.764 11.975 1.00 93.94 121 VAL A O 1
ATOM 941 N N . SER A 1 122 ? -19.619 -5.815 13.806 1.00 93.38 122 SER A N 1
ATOM 942 C CA . SER A 1 122 ? -20.686 -5.497 14.752 1.00 93.38 122 SER A CA 1
ATOM 943 C C . SER A 1 122 ? -20.939 -3.995 14.761 1.00 93.38 122 SER A C 1
ATOM 945 O O . SER A 1 122 ? -20.002 -3.205 14.872 1.00 93.38 122 SER A O 1
ATOM 947 N N . PHE A 1 123 ? -22.209 -3.605 14.696 1.00 94.56 123 PHE A N 1
ATOM 948 C CA . PHE A 1 123 ? -22.611 -2.204 14.744 1.00 94.56 123 PHE A CA 1
ATOM 949 C C . PHE A 1 123 ? -23.218 -1.863 16.101 1.00 94.56 123 PHE A C 1
ATOM 951 O O . PHE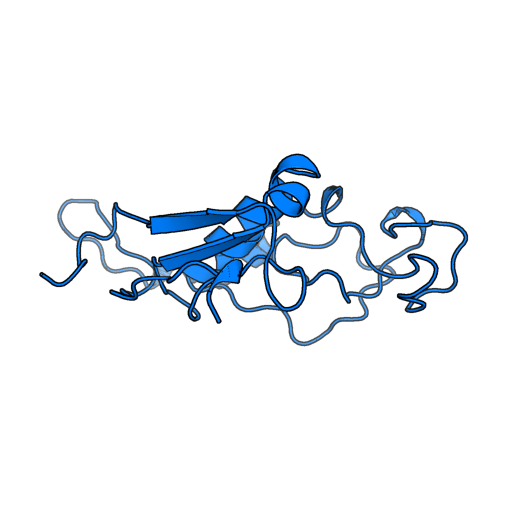 A 1 123 ? -24.104 -2.562 16.595 1.00 94.56 123 PHE A O 1
ATOM 958 N N . ARG A 1 124 ? -22.772 -0.747 16.676 1.00 92.56 124 ARG A N 1
ATOM 959 C CA . ARG A 1 124 ? -23.375 -0.112 17.849 1.00 92.56 124 ARG A CA 1
ATOM 960 C C . ARG A 1 124 ? -23.694 1.332 17.488 1.00 92.56 124 ARG A C 1
ATOM 962 O O . ARG A 1 124 ? -22.837 2.036 16.969 1.00 92.56 124 ARG A O 1
ATOM 969 N N . ASP A 1 125 ? -24.936 1.754 17.710 1.00 93.06 125 ASP A N 1
ATOM 970 C CA . ASP A 1 125 ? -25.400 3.110 17.381 1.00 93.06 125 ASP A CA 1
ATOM 971 C C . ASP A 1 125 ? -25.112 3.507 15.914 1.00 93.06 125 ASP A C 1
ATOM 973 O O . ASP A 1 125 ? -24.663 4.614 15.621 1.00 93.06 125 ASP A O 1
ATOM 977 N N . ASN A 1 126 ? -25.344 2.570 14.982 1.00 92.38 126 ASN A N 1
ATOM 978 C CA . ASN A 1 126 ? -25.047 2.685 13.543 1.00 92.38 126 ASN A CA 1
ATOM 979 C C . ASN A 1 126 ? -23.563 2.912 13.189 1.00 92.38 126 ASN A C 1
ATOM 981 O O . ASN A 1 126 ? -23.253 3.308 12.066 1.00 92.38 126 ASN A O 1
ATOM 985 N N . LYS A 1 127 ? -22.637 2.632 14.111 1.00 92.06 127 LYS A N 1
ATOM 986 C CA . LYS A 1 127 ? -21.188 2.693 13.884 1.00 92.06 127 LYS A CA 1
ATOM 987 C C . LYS A 1 127 ? -20.571 1.307 14.029 1.00 92.06 127 LYS A C 1
ATOM 989 O O . LYS A 1 127 ? -20.868 0.595 14.985 1.00 92.06 127 LYS A O 1
ATOM 994 N N . GLY A 1 128 ? -19.720 0.939 13.078 1.00 92.44 128 GLY A N 1
ATOM 995 C CA . GLY A 1 128 ? -18.886 -0.257 13.128 1.00 92.44 128 GLY A CA 1
ATOM 996 C C . GLY A 1 128 ? -17.417 0.149 13.149 1.00 92.44 128 GLY A C 1
ATOM 997 O O . GLY A 1 128 ? -17.038 1.092 12.457 1.00 92.44 128 GLY A O 1
ATOM 998 N N . THR A 1 129 ? -16.613 -0.548 13.945 1.00 92.06 129 THR A N 1
ATOM 999 C CA . THR A 1 129 ? -15.163 -0.328 14.025 1.00 92.06 129 THR A CA 1
ATOM 1000 C C . THR A 1 129 ? -14.444 -1.422 13.249 1.00 92.06 129 THR A C 1
ATOM 1002 O O . THR A 1 129 ? -14.809 -2.594 13.348 1.00 92.06 129 THR A O 1
ATOM 1005 N N . ILE A 1 130 ? -13.432 -1.033 12.477 1.00 92.94 130 ILE A N 1
ATOM 1006 C CA . ILE A 1 130 ? -12.564 -1.926 11.706 1.00 92.94 130 ILE A CA 1
ATOM 1007 C C . ILE A 1 130 ? -11.122 -1.556 12.046 1.00 92.94 130 ILE A C 1
ATOM 1009 O O . ILE A 1 130 ? -10.826 -0.373 12.202 1.00 92.94 130 ILE A O 1
ATOM 1013 N N . GLY A 1 131 ? -10.253 -2.560 12.138 1.00 90.19 131 GLY A N 1
ATOM 1014 C CA . GLY A 1 131 ? -8.879 -2.400 12.598 1.00 90.19 131 GLY A CA 1
ATOM 1015 C C . GLY A 1 131 ? -8.733 -2.664 14.095 1.00 90.19 131 GLY A C 1
ATOM 1016 O O . GLY A 1 131 ? -9.649 -3.154 14.761 1.00 90.19 131 GLY A O 1
ATOM 1017 N N . GLU A 1 132 ? -7.553 -2.346 14.595 1.00 88.00 132 GLU A N 1
ATOM 1018 C CA . GLU A 1 132 ? -7.111 -2.470 15.978 1.00 88.00 132 GLU A CA 1
ATOM 1019 C C . GLU A 1 132 ? -6.475 -1.143 16.432 1.00 88.00 132 GLU A C 1
ATOM 1021 O O . GLU A 1 132 ? -6.526 -0.129 15.737 1.00 88.00 132 GLU A O 1
ATOM 1026 N N . PHE A 1 133 ? -5.902 -1.123 17.633 1.00 85.88 133 PHE A N 1
ATOM 1027 C CA . PHE A 1 133 ? -5.278 0.070 18.192 1.00 85.88 133 PHE A CA 1
ATOM 1028 C C . PHE A 1 133 ? -3.806 -0.180 18.462 1.00 85.88 133 PHE A C 1
ATOM 1030 O O . PHE A 1 133 ? -3.430 -1.159 19.106 1.00 85.88 133 PHE A O 1
ATOM 1037 N N . SER A 1 134 ? -2.981 0.759 18.029 1.00 80.94 134 SER A N 1
ATOM 1038 C CA . SER A 1 134 ? -1.586 0.886 18.409 1.00 80.94 134 SER A CA 1
ATOM 1039 C C . SER A 1 134 ? -1.396 2.240 19.089 1.00 80.94 134 SER A C 1
ATOM 1041 O O . SER A 1 134 ? -1.958 3.263 18.718 1.00 80.94 134 SER A O 1
ATOM 1043 N N . SER A 1 135 ? -0.645 2.254 20.183 1.00 82.12 135 SER A N 1
ATOM 1044 C CA . SER A 1 135 ? -0.319 3.485 20.919 1.00 82.12 135 SER A CA 1
ATOM 1045 C C . SER A 1 135 ? 1.186 3.716 20.877 1.00 82.12 135 SER A C 1
ATOM 1047 O O . SER A 1 135 ? 1.807 3.971 21.909 1.00 82.12 135 SER A O 1
ATOM 1049 N N . MET A 1 136 ? 1.778 3.539 19.692 1.00 82.81 136 MET A N 1
ATOM 1050 C CA . MET A 1 136 ? 3.217 3.660 19.494 1.00 82.81 136 MET A CA 1
ATOM 1051 C C . MET A 1 136 ? 3.592 5.095 19.142 1.00 82.81 136 MET A C 1
ATOM 1053 O O . MET A 1 136 ? 2.934 5.767 18.349 1.00 82.81 136 MET A O 1
ATOM 1057 N N . TRP A 1 137 ? 4.653 5.572 19.785 1.00 82.50 137 TRP A N 1
ATOM 1058 C CA . TRP A 1 137 ? 5.278 6.840 19.453 1.00 82.50 137 TRP A CA 1
ATOM 1059 C C . TRP A 1 137 ? 6.488 6.574 18.563 1.00 82.50 137 TRP A C 1
ATOM 1061 O O . TRP A 1 137 ? 7.302 5.710 18.878 1.00 82.50 137 TRP A O 1
ATOM 1071 N N . HIS A 1 138 ? 6.607 7.342 17.483 1.00 82.06 138 HIS A N 1
ATOM 1072 C CA . HIS A 1 138 ? 7.719 7.239 16.548 1.00 82.06 138 HIS A CA 1
ATOM 1073 C C . HIS A 1 138 ? 8.765 8.321 16.850 1.00 82.06 138 HIS A C 1
ATOM 1075 O O . HIS A 1 138 ? 8.438 9.505 16.672 1.00 82.06 138 HIS A O 1
ATOM 1081 N N . PRO A 1 139 ? 9.994 7.967 17.284 1.00 81.19 139 PRO A N 1
ATOM 1082 C CA . PRO A 1 139 ? 11.121 8.900 17.315 1.00 81.19 139 PRO A CA 1
ATOM 1083 C C . PRO A 1 139 ? 11.488 9.392 15.912 1.00 81.19 139 PRO A C 1
ATOM 1085 O O . PRO A 1 139 ? 10.937 8.938 14.909 1.00 81.19 139 PRO A O 1
ATOM 1088 N N . ASP A 1 140 ? 12.367 10.391 15.850 1.00 78.50 140 ASP A N 1
ATOM 1089 C CA . ASP A 1 140 ? 12.952 10.819 14.579 1.00 78.50 140 ASP A CA 1
ATOM 1090 C C . ASP A 1 140 ? 13.865 9.712 14.057 1.00 78.50 140 ASP A C 1
ATOM 1092 O O . ASP A 1 140 ? 14.763 9.278 14.777 1.00 78.50 140 ASP A O 1
ATOM 1096 N N . HIS A 1 141 ? 13.651 9.258 12.820 1.00 73.38 141 HIS A N 1
ATOM 1097 C CA . HIS A 1 141 ? 14.525 8.244 12.225 1.00 73.38 141 HIS A CA 1
ATOM 1098 C C . HIS A 1 141 ? 15.946 8.783 11.977 1.00 73.38 141 HIS A C 1
ATOM 1100 O O . HIS A 1 141 ? 16.855 8.001 11.737 1.00 73.38 141 HIS A O 1
ATOM 1106 N N . GLY A 1 142 ? 16.170 10.099 12.004 1.00 66.62 142 GLY A N 1
ATOM 1107 C CA . GLY A 1 142 ? 17.505 10.700 11.960 1.00 66.62 142 GLY A CA 1
ATOM 1108 C C . GLY A 1 142 ? 18.268 10.665 13.291 1.00 66.62 142 GLY A C 1
ATOM 1109 O O . GLY A 1 142 ? 19.444 11.032 13.306 1.00 66.62 142 GLY A O 1
ATOM 1110 N N . GLU A 1 143 ? 17.623 10.262 14.390 1.00 62.16 143 GLU A N 1
ATOM 1111 C CA . GLU A 1 143 ? 18.223 10.169 15.731 1.00 62.16 143 GLU A CA 1
ATOM 1112 C C . GLU A 1 143 ? 18.479 8.714 16.196 1.00 62.16 143 GLU A C 1
ATOM 1114 O O . GLU A 1 143 ? 18.997 8.522 17.300 1.00 62.16 143 GLU A O 1
ATOM 1119 N N . GLU A 1 144 ? 18.165 7.708 15.364 1.00 56.66 144 GLU A N 1
ATOM 1120 C CA . GLU A 1 144 ? 18.485 6.273 15.554 1.00 56.66 144 GLU A CA 1
ATOM 1121 C C . GLU A 1 144 ? 19.770 5.840 14.820 1.00 56.66 144 GLU A C 1
ATOM 1123 O O . GLU A 1 144 ? 20.516 5.010 15.396 1.00 56.66 144 GLU A O 1
#

Radius of gyration: 16.59 Å; chains: 1; bounding box: 44×27×49 Å

Sequence (144 aa):
MFLDDPSLNFFRIETYAHGNISFVDGLGCNTGYFKLDNLLQTGSTIAHEYGHTIGLPHPDILDVRGSGIPGIMYPRGTIVDAPFQYNPSAQAGDSTNGGTMHPRFRQVLAEDIQLLKLHRVSFRDNKGTIGEFSSMWHPDHGEE